Protein AF-A0A968H348-F1 (afdb_monomer_lite)

Sequence (120 aa):
MAESVKIDSGLNTEVDLPATIPEILPVAVQLNNLIDQAAEWFALDVANGDARPDTIATYISHLNHWLAWCRVNGVNPGSASTTHIKAFRQELVKSEAAHATISLKLTTVRRFYDGAVSRG

Structure (mmCIF, N/CA/C/O backbone):
data_AF-A0A968H348-F1
#
_entry.id   AF-A0A968H348-F1
#
loop_
_atom_site.group_PDB
_atom_site.id
_atom_site.type_symbol
_atom_site.label_atom_id
_atom_site.label_alt_id
_atom_site.label_comp_id
_atom_site.label_asym_id
_atom_site.label_entity_id
_atom_site.label_seq_id
_atom_site.pdbx_PDB_ins_code
_atom_site.Cartn_x
_atom_site.Cartn_y
_atom_site.Cartn_z
_atom_site.occupancy
_atom_site.B_iso_or_equiv
_atom_site.auth_seq_id
_atom_site.auth_comp_id
_atom_site.auth_asym_id
_atom_site.auth_atom_id
_atom_site.pdbx_PDB_model_num
ATOM 1 N N . MET A 1 1 ? 63.554 -15.518 64.849 1.00 35.75 1 MET A N 1
ATOM 2 C CA . MET A 1 1 ? 64.044 -16.379 63.751 1.00 35.75 1 MET A CA 1
ATOM 3 C C . MET A 1 1 ? 62.791 -16.907 63.067 1.00 35.75 1 MET A C 1
ATOM 5 O O . MET A 1 1 ? 61.961 -17.436 63.789 1.00 35.75 1 MET A O 1
ATOM 9 N N . ALA A 1 2 ? 62.430 -16.313 61.921 1.00 36.44 2 ALA A N 1
ATOM 10 C CA . ALA A 1 2 ? 62.441 -16.954 60.588 1.00 36.44 2 ALA A CA 1
ATOM 11 C C . ALA A 1 2 ? 61.464 -18.151 60.550 1.00 36.44 2 ALA A C 1
ATOM 13 O O . ALA A 1 2 ? 61.574 -19.038 61.379 1.00 36.44 2 ALA A O 1
ATOM 14 N N . GLU A 1 3 ? 60.447 -18.220 59.695 1.00 34.25 3 GLU A N 1
ATOM 15 C CA . GLU A 1 3 ? 60.495 -18.022 58.249 1.00 34.25 3 GLU A CA 1
ATOM 16 C C . GLU A 1 3 ? 59.069 -17.913 57.671 1.00 34.25 3 GLU A C 1
ATOM 18 O O . GLU A 1 3 ? 58.100 -18.389 58.261 1.00 34.25 3 GLU A O 1
ATOM 23 N N . SER A 1 4 ? 58.970 -17.244 56.526 1.00 39.34 4 SER A N 1
ATOM 24 C CA . SER A 1 4 ? 57.766 -16.971 55.7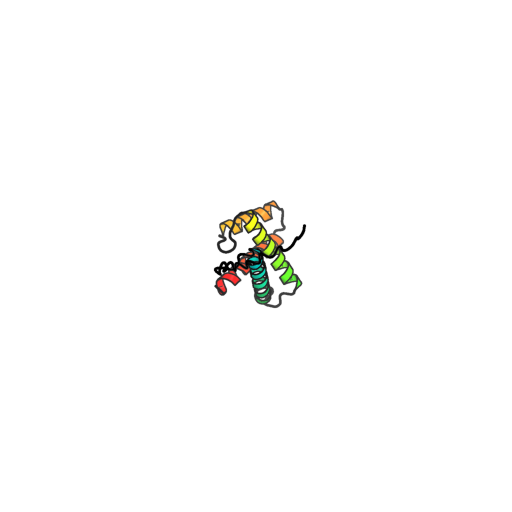36 1.00 39.34 4 SER A CA 1
ATOM 25 C C . SER A 1 4 ? 57.291 -18.179 54.903 1.00 39.34 4 SER A C 1
ATOM 27 O O . SER A 1 4 ? 57.996 -19.176 54.800 1.00 39.34 4 SER A O 1
ATOM 29 N N . VAL A 1 5 ? 56.197 -17.956 54.146 1.00 34.88 5 VAL A N 1
ATOM 30 C CA . VAL A 1 5 ? 55.758 -18.682 52.922 1.00 34.88 5 VAL A CA 1
ATOM 31 C C . VAL A 1 5 ? 54.827 -19.879 53.233 1.00 34.88 5 VAL A C 1
ATOM 33 O O . VAL A 1 5 ? 55.142 -20.699 54.077 1.00 34.88 5 VAL A O 1
ATOM 36 N N . LYS A 1 6 ? 53.627 -20.054 52.657 1.00 42.47 6 LYS A N 1
ATOM 37 C CA . LYS A 1 6 ? 53.170 -19.869 51.269 1.00 42.47 6 LYS A CA 1
ATOM 38 C C . LYS A 1 6 ? 51.636 -19.742 51.226 1.00 42.47 6 LYS A C 1
ATOM 40 O O . LYS A 1 6 ? 50.937 -20.473 51.918 1.00 42.47 6 LYS A O 1
ATOM 45 N N . ILE A 1 7 ? 51.142 -18.840 50.386 1.00 45.16 7 ILE A N 1
ATOM 46 C CA . ILE A 1 7 ? 49.758 -18.793 49.901 1.00 45.16 7 ILE A CA 1
ATOM 47 C C . ILE A 1 7 ? 49.633 -19.768 48.728 1.00 45.16 7 ILE A C 1
ATOM 49 O O . ILE A 1 7 ? 50.349 -19.604 47.750 1.00 45.16 7 ILE A O 1
ATOM 53 N N . ASP A 1 8 ? 48.748 -20.756 48.839 1.00 43.97 8 ASP A N 1
ATOM 54 C CA . ASP A 1 8 ? 48.225 -21.553 47.723 1.00 43.97 8 ASP A CA 1
ATOM 55 C C . ASP A 1 8 ? 46.922 -22.217 48.190 1.00 43.97 8 ASP A C 1
ATOM 57 O O . ASP A 1 8 ? 46.933 -23.253 48.849 1.00 43.97 8 ASP A O 1
ATOM 61 N N . SER A 1 9 ? 45.788 -21.602 47.855 1.00 42.69 9 SER A N 1
ATOM 62 C CA . SER A 1 9 ? 44.476 -22.245 47.956 1.00 42.69 9 SER A CA 1
ATOM 63 C C . SER A 1 9 ? 43.805 -22.159 46.597 1.00 42.69 9 SER A C 1
ATOM 65 O O . SER A 1 9 ? 42.988 -21.279 46.336 1.00 42.69 9 SER A O 1
ATOM 67 N N . GLY A 1 10 ? 44.187 -23.082 45.716 1.00 38.31 10 GLY A N 1
ATOM 68 C CA . GLY A 1 10 ? 43.335 -23.488 44.612 1.00 38.31 10 GLY A CA 1
ATOM 69 C C . GLY A 1 10 ? 42.185 -24.322 45.167 1.00 38.31 10 GLY A C 1
ATOM 70 O O . GLY A 1 10 ? 42.411 -25.386 45.739 1.00 38.31 10 GLY A O 1
ATOM 71 N N . LEU A 1 11 ? 40.955 -23.850 44.984 1.00 38.19 11 LEU A N 1
ATOM 72 C CA . LEU A 1 11 ? 39.785 -24.716 44.978 1.00 38.19 11 LEU A CA 1
ATOM 73 C C . LEU A 1 11 ? 38.951 -24.371 43.750 1.00 38.19 11 LEU A C 1
ATOM 75 O O . LEU A 1 11 ? 38.154 -23.434 43.731 1.00 38.19 11 LEU A O 1
ATOM 79 N N . ASN A 1 12 ? 39.209 -25.151 42.706 1.00 44.16 12 ASN A N 1
ATOM 80 C CA . ASN A 1 12 ? 38.380 -25.254 41.522 1.00 44.16 12 ASN A CA 1
ATOM 81 C C . ASN A 1 12 ? 36.997 -25.718 41.979 1.00 44.16 12 ASN A C 1
ATOM 83 O O . ASN A 1 12 ? 36.867 -26.811 42.526 1.00 44.16 12 ASN A O 1
ATOM 87 N N . THR A 1 13 ? 35.983 -24.884 41.780 1.00 42.44 13 THR A N 1
ATOM 88 C CA . THR A 1 13 ? 34.592 -25.317 41.906 1.00 42.44 13 THR A CA 1
ATOM 89 C C . THR A 1 13 ? 33.955 -25.117 40.544 1.00 42.44 13 THR A C 1
ATOM 91 O O . THR A 1 13 ? 33.640 -23.997 40.146 1.00 42.44 13 THR A O 1
ATOM 94 N N . GLU A 1 14 ? 33.867 -26.219 39.804 1.00 43.88 14 GLU A N 1
ATOM 95 C CA . GLU A 1 14 ? 32.995 -26.373 38.648 1.00 43.88 14 GLU A CA 1
ATOM 96 C C . GLU A 1 14 ? 31.570 -26.009 39.079 1.00 43.88 14 GLU A C 1
ATOM 98 O O . GLU A 1 14 ? 30.936 -26.734 39.844 1.00 43.88 14 GLU A O 1
ATOM 103 N N . VAL A 1 15 ? 31.072 -24.858 38.625 1.00 43.34 15 VAL A N 1
ATOM 104 C CA . VAL A 1 15 ? 29.633 -24.595 38.630 1.00 43.34 15 VAL A CA 1
ATOM 105 C C . VAL A 1 15 ? 29.101 -25.114 37.306 1.00 43.34 15 VAL A C 1
ATOM 107 O O . VAL A 1 15 ? 29.177 -24.459 36.267 1.00 43.34 15 VAL A O 1
ATOM 110 N N . ASP A 1 16 ? 28.631 -26.349 37.402 1.00 40.91 16 ASP A N 1
ATOM 111 C CA . ASP A 1 16 ? 27.740 -27.039 36.488 1.00 40.91 16 ASP A CA 1
ATOM 112 C C . ASP A 1 16 ? 26.626 -26.093 36.000 1.00 40.91 16 ASP A C 1
ATOM 114 O O . ASP A 1 16 ? 25.817 -25.578 36.776 1.00 40.91 16 ASP A O 1
ATOM 118 N N . LEU A 1 17 ? 26.640 -25.806 34.700 1.00 49.38 17 LEU A N 1
ATOM 119 C CA . LEU A 1 17 ? 25.588 -25.086 33.993 1.00 49.38 17 LEU A CA 1
ATOM 120 C C . LEU A 1 17 ? 24.443 -26.069 33.716 1.00 49.38 17 LEU A C 1
ATOM 122 O O . LEU A 1 17 ? 24.646 -26.984 32.915 1.00 49.38 17 LEU A O 1
ATOM 126 N N . PRO A 1 18 ? 23.211 -25.865 34.216 1.00 48.75 18 PRO A N 1
ATOM 127 C CA . PRO A 1 18 ? 22.076 -26.471 33.557 1.00 48.75 18 PRO A CA 1
ATOM 128 C C . PRO A 1 18 ? 21.773 -25.653 32.300 1.00 48.75 18 PRO A C 1
ATOM 130 O O . PRO A 1 18 ? 21.472 -24.458 32.333 1.00 48.75 18 PRO A O 1
ATOM 133 N N . ALA A 1 19 ? 21.905 -26.337 31.172 1.00 49.91 19 ALA A N 1
ATOM 134 C CA . ALA A 1 19 ? 21.559 -25.872 29.849 1.00 49.91 19 ALA A CA 1
ATOM 135 C C . ALA A 1 19 ? 20.114 -25.343 29.748 1.00 49.91 19 ALA A C 1
ATOM 137 O O . ALA A 1 19 ? 19.195 -25.830 30.408 1.00 49.91 19 ALA A O 1
ATOM 138 N N . THR A 1 20 ? 19.923 -24.507 28.723 1.00 50.94 20 THR A N 1
ATOM 139 C CA . THR A 1 20 ? 18.672 -24.262 27.976 1.00 50.94 20 THR A CA 1
ATOM 140 C C . THR A 1 20 ? 17.817 -23.061 28.400 1.00 50.94 20 THR A C 1
ATOM 142 O O . THR A 1 20 ? 16.792 -23.191 29.059 1.00 50.94 20 THR A O 1
ATOM 145 N N . ILE A 1 21 ? 18.148 -21.892 27.844 1.00 52.25 21 ILE A N 1
ATOM 146 C CA . ILE A 1 21 ? 17.140 -21.017 27.226 1.00 52.25 21 ILE A CA 1
ATOM 147 C C . ILE A 1 21 ? 17.673 -20.688 25.824 1.00 52.25 21 ILE A C 1
ATOM 149 O O . ILE A 1 21 ? 18.667 -19.964 25.730 1.00 52.25 21 ILE A O 1
ATOM 153 N N . PRO A 1 22 ? 17.093 -21.210 24.727 1.00 48.69 22 PRO A N 1
ATOM 154 C CA . PRO A 1 22 ? 17.433 -20.735 23.403 1.00 48.69 22 PRO A CA 1
ATOM 155 C C . PRO A 1 22 ? 16.715 -19.400 23.186 1.00 48.69 22 PRO A C 1
ATOM 157 O O . PRO A 1 22 ? 15.491 -19.319 23.228 1.00 48.69 22 PRO A O 1
ATOM 160 N N . GLU A 1 23 ? 17.526 -18.369 22.977 1.00 55.03 23 GLU A N 1
ATOM 161 C CA . GLU A 1 23 ? 17.361 -17.417 21.879 1.00 55.03 23 GLU A CA 1
ATOM 162 C C . GLU A 1 23 ? 16.040 -16.635 21.813 1.00 55.03 23 GLU A C 1
ATOM 164 O O . GLU A 1 23 ? 15.049 -17.047 21.216 1.00 55.03 23 GLU A O 1
ATOM 169 N N . ILE A 1 24 ? 16.075 -15.400 22.319 1.00 59.56 24 ILE A N 1
ATOM 170 C CA . ILE A 1 24 ? 15.168 -14.357 21.838 1.00 59.56 24 ILE A CA 1
ATOM 171 C C . ILE A 1 24 ? 16.010 -13.170 21.371 1.00 59.56 24 ILE A C 1
ATOM 173 O O . ILE A 1 24 ? 16.287 -12.244 22.129 1.00 59.56 24 ILE A O 1
ATOM 177 N N . LEU A 1 25 ? 16.420 -13.196 20.103 1.00 49.38 25 LEU A N 1
ATOM 178 C CA . LEU A 1 25 ? 16.901 -12.027 19.364 1.00 49.38 25 LEU A CA 1
ATOM 179 C C . LEU A 1 25 ? 16.419 -12.118 17.907 1.00 49.38 25 LEU A C 1
ATOM 181 O O . LEU A 1 25 ? 16.526 -13.175 17.300 1.00 49.38 25 LEU A O 1
ATOM 185 N N . PRO A 1 26 ? 16.024 -11.006 17.268 1.00 50.84 26 PRO A N 1
ATOM 186 C CA . PRO A 1 26 ? 15.052 -10.006 17.695 1.00 50.84 26 PRO A CA 1
ATOM 187 C C . PRO A 1 26 ? 13.919 -9.905 16.644 1.00 50.84 26 PRO A C 1
ATOM 189 O O . PRO A 1 26 ? 14.036 -10.385 15.520 1.00 50.84 26 PRO A O 1
ATOM 192 N N . VAL A 1 27 ? 12.831 -9.195 16.954 1.00 52.53 27 VAL A N 1
ATOM 193 C CA . VAL A 1 27 ? 11.719 -8.861 16.025 1.00 52.53 27 VAL A CA 1
ATOM 194 C C . VAL A 1 27 ? 12.158 -8.408 14.609 1.00 52.53 27 VAL A C 1
ATOM 196 O O . VAL A 1 27 ? 11.397 -8.545 13.655 1.00 52.53 27 VAL A O 1
ATOM 199 N N . ALA A 1 28 ? 13.392 -7.920 14.437 1.00 50.22 28 ALA A N 1
ATOM 200 C CA . ALA A 1 28 ? 13.971 -7.531 13.149 1.00 50.22 28 ALA A CA 1
ATOM 201 C C . ALA A 1 28 ? 14.089 -8.676 12.116 1.00 50.22 28 ALA A C 1
ATOM 203 O O . ALA A 1 28 ? 13.963 -8.415 10.922 1.00 50.22 28 ALA A O 1
ATOM 204 N N . VAL A 1 29 ? 14.273 -9.933 12.545 1.00 43.84 29 VAL A N 1
ATOM 205 C CA . VAL A 1 29 ? 14.395 -11.091 11.629 1.00 43.84 29 VAL A CA 1
ATOM 206 C C . VAL A 1 29 ? 13.050 -11.449 10.970 1.00 43.84 29 VAL A C 1
ATOM 208 O O . VAL A 1 29 ? 13.022 -12.031 9.891 1.00 43.84 29 VAL A O 1
ATOM 211 N N . GLN A 1 30 ? 11.922 -11.030 11.554 1.00 58.16 30 GLN A N 1
ATOM 212 C CA . GLN A 1 30 ? 10.580 -11.314 11.026 1.00 58.16 30 GLN A CA 1
ATOM 213 C C . GLN A 1 30 ? 10.174 -10.364 9.884 1.00 58.16 30 GLN A C 1
ATOM 215 O O . GLN A 1 30 ? 9.515 -10.7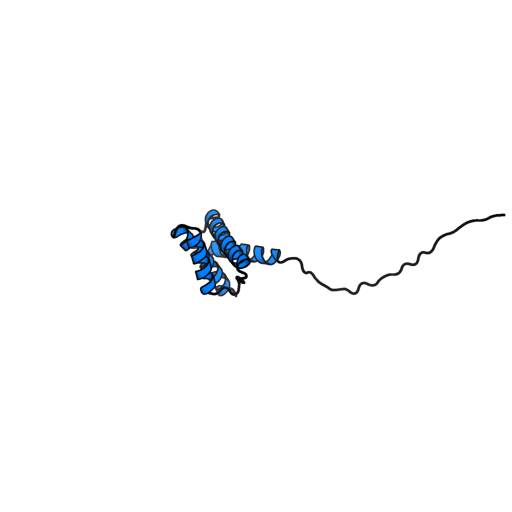82 8.935 1.00 58.16 30 GLN A O 1
ATOM 220 N N . LEU A 1 31 ? 10.573 -9.086 9.948 1.00 59.84 31 LEU A N 1
ATOM 221 C CA . LEU A 1 31 ? 10.167 -8.076 8.962 1.00 59.84 31 LEU A CA 1
ATOM 222 C C . LEU A 1 31 ? 10.942 -8.196 7.647 1.00 59.84 31 LEU A C 1
ATOM 224 O O . LEU A 1 31 ? 10.340 -8.107 6.581 1.00 59.84 31 LEU A O 1
ATOM 228 N N . ASN A 1 32 ? 12.257 -8.422 7.725 1.00 62.00 32 ASN A N 1
ATOM 229 C CA . ASN A 1 32 ? 13.098 -8.571 6.535 1.00 62.00 32 ASN A CA 1
ATOM 230 C C . ASN A 1 32 ? 12.638 -9.773 5.700 1.00 62.00 32 ASN A C 1
ATOM 232 O O . ASN A 1 32 ? 12.426 -9.640 4.502 1.00 62.00 32 ASN A O 1
ATOM 236 N N . ASN A 1 33 ? 12.318 -10.890 6.361 1.00 76.50 33 ASN A N 1
ATOM 237 C CA . ASN A 1 33 ? 11.787 -12.083 5.706 1.00 76.50 33 ASN A CA 1
ATOM 238 C C . ASN A 1 33 ? 10.456 -11.812 4.968 1.00 76.50 33 ASN A C 1
ATOM 240 O O . ASN A 1 33 ? 10.239 -12.286 3.858 1.00 76.50 33 ASN A O 1
ATOM 244 N N . LEU A 1 34 ? 9.572 -10.995 5.547 1.00 75.56 34 LEU A N 1
ATOM 245 C CA . LEU A 1 34 ? 8.286 -10.645 4.936 1.00 75.56 34 LEU A CA 1
ATOM 246 C C . LEU A 1 34 ? 8.439 -9.726 3.712 1.00 75.56 34 LEU A C 1
ATOM 248 O O . LEU A 1 34 ? 7.683 -9.847 2.749 1.00 75.56 34 LEU A O 1
ATOM 252 N N . ILE A 1 35 ? 9.412 -8.814 3.746 1.00 84.06 35 ILE A N 1
ATOM 253 C CA . ILE A 1 35 ? 9.741 -7.936 2.619 1.00 84.06 35 ILE A CA 1
ATOM 254 C C . ILE A 1 35 ? 10.390 -8.724 1.481 1.00 84.06 35 ILE A C 1
ATOM 256 O O . ILE A 1 35 ? 9.996 -8.533 0.332 1.00 84.06 35 ILE A O 1
ATOM 260 N N . ASP A 1 36 ? 11.323 -9.621 1.791 1.00 83.81 36 ASP A N 1
ATOM 261 C CA . ASP A 1 36 ? 12.005 -10.449 0.794 1.00 83.81 36 ASP A CA 1
ATOM 262 C C . ASP A 1 36 ? 11.011 -11.387 0.092 1.00 83.81 36 ASP A C 1
ATOM 264 O O . ASP A 1 36 ? 10.936 -11.405 -1.138 1.00 83.81 36 ASP A O 1
ATOM 268 N N . GLN A 1 37 ? 10.140 -12.057 0.857 1.00 83.31 37 GLN A N 1
ATOM 269 C CA . GLN A 1 37 ? 9.041 -12.857 0.303 1.00 83.31 37 GLN A CA 1
ATOM 270 C C . GLN A 1 37 ? 8.111 -12.014 -0.581 1.00 83.31 37 GLN A C 1
ATOM 272 O O . GLN A 1 37 ? 7.759 -12.417 -1.689 1.00 83.31 37 GLN A O 1
ATOM 277 N N . ALA A 1 38 ? 7.735 -10.813 -0.133 1.00 84.31 38 ALA A N 1
ATOM 278 C CA . ALA A 1 38 ? 6.898 -9.927 -0.933 1.00 84.31 38 ALA A CA 1
ATOM 279 C C . ALA A 1 38 ? 7.591 -9.460 -2.223 1.00 84.31 38 ALA A C 1
ATOM 281 O O . ALA A 1 38 ? 6.919 -9.299 -3.241 1.00 84.31 38 ALA A O 1
ATOM 282 N N . ALA A 1 39 ? 8.912 -9.255 -2.211 1.00 86.19 39 ALA A N 1
ATOM 283 C CA . ALA A 1 39 ? 9.680 -8.865 -3.391 1.00 86.19 39 ALA A CA 1
ATOM 284 C C . ALA A 1 39 ? 9.652 -9.954 -4.467 1.00 86.19 39 ALA A C 1
ATOM 286 O O . ALA A 1 39 ? 9.399 -9.648 -5.634 1.00 86.19 39 ALA A O 1
ATOM 287 N N . GLU A 1 40 ? 9.838 -11.214 -4.071 1.00 83.62 40 GLU A N 1
ATOM 288 C CA . GLU A 1 40 ? 9.710 -12.363 -4.971 1.00 83.62 40 GLU A CA 1
ATOM 289 C C . GLU A 1 40 ? 8.307 -12.438 -5.583 1.00 83.62 40 GLU A C 1
ATOM 291 O O . GLU A 1 40 ? 8.153 -12.653 -6.785 1.00 83.62 40 GLU A O 1
ATOM 296 N N . TRP A 1 41 ? 7.264 -12.187 -4.789 1.00 82.00 41 TRP A N 1
ATOM 297 C CA . TRP A 1 41 ? 5.886 -12.205 -5.285 1.00 82.00 41 TRP A CA 1
ATOM 298 C C . TRP A 1 41 ? 5.608 -11.060 -6.240 1.00 82.00 41 TRP A C 1
ATOM 300 O O . TRP A 1 41 ? 5.008 -11.263 -7.289 1.00 82.00 41 TRP A O 1
ATOM 310 N N . PHE A 1 42 ? 6.068 -9.852 -5.918 1.00 85.50 42 PHE A N 1
ATOM 311 C CA . PHE A 1 42 ? 5.914 -8.727 -6.826 1.00 85.50 42 PHE A CA 1
ATOM 312 C C . PHE A 1 42 ? 6.645 -8.966 -8.146 1.00 85.50 42 PHE A C 1
ATOM 314 O O . PHE A 1 42 ? 6.117 -8.576 -9.182 1.00 85.50 42 PHE A O 1
ATOM 321 N N . ALA A 1 43 ? 7.790 -9.652 -8.143 1.00 83.62 43 ALA A N 1
ATOM 322 C CA . ALA A 1 43 ? 8.477 -10.020 -9.378 1.00 83.62 43 ALA A CA 1
ATOM 323 C C . ALA A 1 43 ? 7.606 -10.891 -10.307 1.00 83.62 43 ALA A C 1
ATOM 325 O O . ALA A 1 43 ? 7.652 -10.720 -11.523 1.00 83.62 43 ALA A O 1
ATOM 326 N N . LEU A 1 44 ? 6.788 -11.784 -9.738 1.00 80.00 44 LEU A N 1
ATOM 327 C CA . LEU A 1 44 ? 5.945 -12.728 -10.480 1.00 80.00 44 LEU A CA 1
ATOM 328 C C . LEU A 1 44 ? 4.548 -12.173 -10.810 1.00 80.00 44 LEU A C 1
ATOM 330 O O . LEU A 1 44 ? 4.028 -12.399 -11.900 1.00 80.00 44 LEU A O 1
ATOM 334 N N . ASP A 1 45 ? 3.942 -11.436 -9.879 1.00 75.06 45 ASP A N 1
ATOM 335 C CA . ASP A 1 45 ? 2.520 -11.066 -9.913 1.00 75.06 45 ASP A CA 1
ATOM 336 C C . ASP A 1 45 ? 2.271 -9.620 -10.392 1.00 75.06 45 ASP A C 1
ATOM 338 O O . ASP A 1 45 ? 1.126 -9.217 -10.639 1.00 75.06 45 ASP A O 1
ATOM 342 N N . VAL A 1 46 ? 3.324 -8.805 -10.523 1.00 76.81 46 VAL A N 1
ATOM 343 C CA . VAL A 1 46 ? 3.251 -7.423 -11.030 1.00 76.81 46 VAL A CA 1
ATOM 344 C C . VAL A 1 46 ? 3.763 -7.367 -12.467 1.00 76.81 46 VAL A C 1
ATOM 346 O O . VAL A 1 46 ? 4.595 -8.166 -12.882 1.00 76.81 46 VAL A O 1
ATOM 349 N N . ALA A 1 47 ? 3.242 -6.417 -13.252 1.00 71.50 47 ALA A N 1
ATOM 350 C CA . ALA A 1 47 ? 3.660 -6.178 -14.638 1.00 71.50 47 ALA A CA 1
ATOM 351 C C . ALA A 1 47 ? 3.615 -7.440 -15.528 1.00 71.50 47 ALA A C 1
ATOM 353 O O . ALA A 1 47 ? 4.450 -7.611 -16.410 1.00 71.50 47 ALA A O 1
ATOM 354 N N . ASN A 1 48 ? 2.633 -8.322 -15.297 1.00 71.00 48 ASN A N 1
ATOM 355 C CA . ASN A 1 48 ? 2.486 -9.612 -15.985 1.00 71.00 48 ASN A CA 1
ATOM 356 C C . ASN A 1 48 ? 3.730 -10.523 -15.883 1.00 71.00 48 ASN A C 1
ATOM 358 O O . ASN A 1 48 ? 4.006 -11.278 -16.812 1.00 71.00 48 ASN A O 1
ATOM 362 N N . GLY A 1 49 ? 4.480 -10.444 -14.778 1.00 75.12 49 GLY A N 1
ATOM 363 C CA . GLY A 1 49 ? 5.665 -11.272 -14.530 1.00 75.12 49 GLY A CA 1
ATOM 364 C C . GLY A 1 49 ? 6.975 -10.728 -15.109 1.00 75.12 49 GLY A C 1
ATOM 365 O O . GLY A 1 49 ? 7.982 -11.427 -15.063 1.00 75.12 49 GLY A O 1
ATOM 366 N N . ASP A 1 50 ? 6.989 -9.498 -15.640 1.00 79.38 50 ASP A N 1
ATOM 367 C CA . ASP A 1 50 ? 8.209 -8.787 -16.076 1.00 79.38 50 ASP A CA 1
ATOM 368 C C . ASP A 1 50 ? 8.411 -7.495 -15.267 1.00 79.38 50 ASP A C 1
ATOM 370 O O . ASP A 1 50 ? 8.685 -6.414 -15.799 1.00 79.38 50 ASP A O 1
ATOM 374 N N . ALA A 1 51 ? 8.212 -7.572 -13.948 1.00 83.94 51 ALA A N 1
ATOM 375 C CA . ALA A 1 51 ? 8.464 -6.430 -13.084 1.00 83.94 51 ALA A CA 1
ATOM 376 C C . ALA A 1 51 ? 9.964 -6.103 -13.080 1.00 83.94 51 ALA A C 1
ATOM 378 O O . ALA A 1 51 ? 10.804 -6.872 -12.610 1.00 83.94 51 ALA A O 1
ATOM 379 N N . ARG A 1 52 ? 10.303 -4.922 -13.598 1.00 88.19 52 ARG A N 1
ATOM 380 C CA . ARG A 1 52 ? 11.673 -4.409 -13.590 1.00 88.19 52 ARG A CA 1
ATOM 381 C C . ARG A 1 52 ? 12.124 -4.103 -12.150 1.00 88.19 52 ARG A C 1
ATOM 383 O O . ARG A 1 52 ? 11.281 -3.854 -11.284 1.00 88.19 52 ARG A O 1
ATOM 390 N N . PRO A 1 53 ? 13.440 -4.085 -11.864 1.00 86.44 53 PRO A N 1
ATOM 391 C CA . PRO A 1 53 ? 13.942 -3.859 -10.505 1.00 86.44 53 PRO A CA 1
ATOM 392 C C . PRO A 1 53 ? 13.447 -2.556 -9.854 1.00 86.44 53 PRO A C 1
ATOM 394 O O . PRO A 1 53 ? 13.173 -2.524 -8.657 1.00 86.44 53 PRO A O 1
ATOM 397 N N . ASP A 1 54 ? 13.275 -1.493 -10.640 1.00 87.56 54 ASP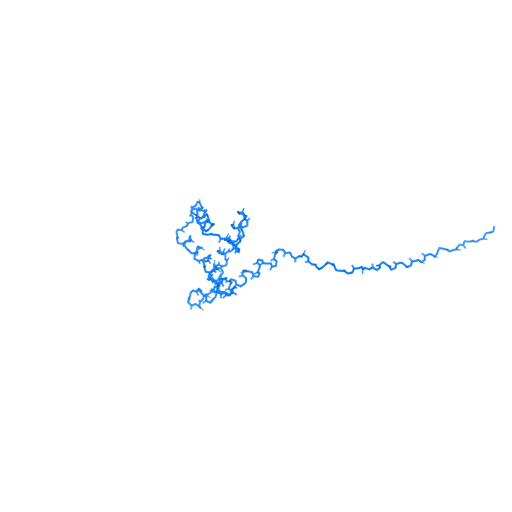 A N 1
ATOM 398 C CA . ASP A 1 54 ? 12.709 -0.208 -10.209 1.00 87.56 54 ASP A CA 1
ATOM 399 C C . ASP A 1 54 ? 11.220 -0.304 -9.829 1.00 87.56 54 ASP A C 1
ATOM 401 O O . ASP A 1 54 ? 10.765 0.308 -8.855 1.00 87.56 54 ASP A O 1
ATOM 405 N N . THR A 1 55 ? 10.467 -1.130 -10.552 1.00 88.94 55 THR A N 1
ATOM 406 C CA . THR A 1 55 ? 9.074 -1.462 -10.261 1.00 88.94 55 THR A CA 1
ATOM 407 C C . THR A 1 55 ? 8.991 -2.220 -8.941 1.00 88.94 55 THR A C 1
ATOM 409 O O . THR A 1 55 ? 8.225 -1.826 -8.063 1.00 88.94 55 THR A O 1
ATOM 412 N N . ILE A 1 56 ? 9.831 -3.241 -8.745 1.00 89.94 56 ILE A N 1
ATOM 413 C CA . ILE A 1 56 ? 9.890 -3.998 -7.486 1.00 89.94 56 ILE A CA 1
ATOM 414 C C . ILE A 1 56 ? 10.254 -3.064 -6.326 1.00 89.94 56 ILE A C 1
ATOM 416 O O . ILE A 1 56 ? 9.542 -3.024 -5.325 1.00 89.94 56 ILE A O 1
ATOM 420 N N . ALA A 1 57 ? 11.290 -2.233 -6.477 1.00 91.50 57 ALA A N 1
ATOM 421 C CA . ALA A 1 57 ? 11.706 -1.279 -5.449 1.00 91.50 57 ALA A CA 1
ATOM 422 C C . ALA A 1 57 ? 10.585 -0.295 -5.067 1.00 91.50 57 ALA A C 1
ATOM 424 O O . ALA A 1 57 ? 10.383 0.005 -3.887 1.00 91.50 57 ALA A O 1
ATOM 425 N N . THR A 1 58 ? 9.804 0.163 -6.050 1.00 91.56 58 THR A N 1
ATOM 426 C CA . THR A 1 58 ? 8.641 1.031 -5.817 1.00 91.56 58 THR A CA 1
ATOM 427 C C . THR A 1 58 ? 7.568 0.316 -4.994 1.00 91.56 58 THR A C 1
ATOM 429 O O . THR A 1 58 ? 7.056 0.875 -4.020 1.00 91.56 58 THR A O 1
ATOM 432 N N . TYR A 1 59 ? 7.247 -0.935 -5.331 1.00 91.56 59 TYR A N 1
ATOM 433 C CA . TYR A 1 59 ? 6.275 -1.733 -4.582 1.00 91.56 59 TYR A CA 1
ATOM 434 C C . TYR A 1 59 ? 6.765 -2.035 -3.162 1.00 91.56 59 TYR A C 1
ATOM 436 O O . TYR A 1 59 ? 5.997 -1.907 -2.212 1.00 91.56 59 TYR A O 1
ATOM 444 N N . ILE A 1 60 ? 8.049 -2.335 -2.982 1.00 92.69 60 ILE A N 1
ATOM 445 C CA . ILE A 1 60 ? 8.640 -2.559 -1.658 1.00 92.69 60 ILE A CA 1
ATOM 446 C C . ILE A 1 60 ? 8.600 -1.290 -0.807 1.00 92.69 60 ILE A C 1
ATOM 448 O O . ILE A 1 60 ? 8.203 -1.339 0.355 1.00 92.69 60 ILE A O 1
ATOM 452 N N . SER A 1 61 ? 8.913 -0.127 -1.379 1.00 95.12 61 SER A N 1
ATOM 453 C CA . SER A 1 61 ? 8.755 1.164 -0.696 1.00 95.12 61 SER A CA 1
ATOM 454 C C . SER A 1 61 ? 7.304 1.405 -0.251 1.00 95.12 61 SER A C 1
ATOM 456 O O . SER A 1 61 ? 7.034 1.845 0.869 1.00 95.12 61 SER A O 1
ATOM 458 N N . HIS A 1 62 ? 6.336 1.054 -1.098 1.00 95.44 62 HIS A N 1
ATOM 459 C CA . HIS A 1 62 ? 4.916 1.167 -0.773 1.00 95.44 62 HIS A CA 1
ATOM 460 C C . HIS A 1 62 ? 4.472 0.198 0.324 1.00 95.44 62 HIS A C 1
ATOM 462 O O . HIS A 1 62 ? 3.728 0.606 1.219 1.00 95.44 62 HIS A O 1
ATOM 468 N N . LEU A 1 63 ? 4.951 -1.045 0.288 1.00 95.12 63 LEU A N 1
ATOM 469 C CA . LEU A 1 63 ? 4.687 -2.036 1.324 1.00 95.12 63 LEU A CA 1
ATOM 470 C C . LEU A 1 63 ? 5.300 -1.613 2.665 1.00 95.12 63 LEU A C 1
ATOM 472 O O . LEU A 1 63 ? 4.624 -1.669 3.688 1.00 95.12 63 LEU A O 1
ATOM 476 N N . ASN A 1 64 ? 6.529 -1.094 2.661 1.00 95.44 64 ASN A N 1
ATOM 477 C CA . ASN A 1 64 ? 7.172 -0.555 3.858 1.00 95.44 64 ASN A CA 1
ATOM 478 C C . ASN A 1 64 ? 6.358 0.575 4.494 1.00 95.44 64 ASN A C 1
ATOM 480 O O . ASN A 1 64 ? 6.213 0.610 5.714 1.00 95.44 64 ASN A O 1
ATOM 484 N N . HIS A 1 65 ? 5.769 1.465 3.689 1.00 97.25 65 HIS A N 1
ATOM 485 C CA . HIS A 1 65 ? 4.879 2.502 4.213 1.00 97.25 65 HIS A CA 1
ATOM 486 C C . HIS A 1 65 ? 3.648 1.885 4.901 1.00 97.25 65 HIS A C 1
ATOM 488 O O . HIS A 1 65 ? 3.319 2.265 6.022 1.00 97.25 65 HIS A O 1
ATOM 494 N N . TRP A 1 66 ? 3.005 0.887 4.293 1.00 97.38 66 TRP A N 1
ATOM 495 C CA . TRP A 1 66 ? 1.890 0.177 4.932 1.00 97.38 66 TRP A CA 1
ATOM 496 C C . TRP A 1 66 ? 2.290 -0.500 6.254 1.00 97.38 66 TRP A C 1
ATOM 498 O O . TRP A 1 66 ? 1.571 -0.392 7.247 1.00 97.38 66 TRP A O 1
ATOM 508 N N . LEU A 1 67 ? 3.446 -1.161 6.305 1.00 95.44 67 LEU A N 1
ATOM 509 C CA . LEU A 1 67 ? 3.924 -1.840 7.514 1.00 95.44 67 LEU A CA 1
ATOM 510 C C . LEU A 1 67 ? 4.313 -0.846 8.616 1.00 95.44 67 LEU A C 1
ATOM 512 O O . LEU A 1 67 ? 4.020 -1.075 9.791 1.00 95.44 67 LEU A O 1
ATOM 516 N N . ALA A 1 68 ? 4.904 0.292 8.245 1.00 96.38 68 ALA A N 1
ATOM 517 C CA . ALA A 1 68 ? 5.160 1.393 9.167 1.00 96.38 68 ALA A CA 1
ATOM 518 C C . ALA A 1 68 ? 3.849 1.969 9.721 1.00 96.38 68 ALA A C 1
ATOM 520 O O . ALA A 1 68 ? 3.729 2.164 10.931 1.00 96.38 68 ALA A O 1
ATOM 521 N N . TRP A 1 69 ? 2.847 2.162 8.861 1.00 98.06 69 TRP A N 1
ATOM 522 C CA . TRP A 1 69 ? 1.515 2.596 9.270 1.00 98.06 69 TRP A CA 1
ATOM 523 C C . TRP A 1 69 ? 0.882 1.619 10.263 1.00 98.06 69 TRP A C 1
ATOM 525 O O . TRP A 1 69 ? 0.391 2.034 11.314 1.00 98.06 69 TRP A O 1
ATOM 535 N N . CYS A 1 70 ? 0.958 0.315 9.978 1.00 96.94 70 CYS A N 1
ATOM 536 C CA . CYS A 1 70 ? 0.475 -0.730 10.876 1.00 96.94 70 CYS A CA 1
ATOM 537 C C . CYS A 1 70 ? 1.145 -0.641 12.250 1.00 96.94 70 CYS A C 1
ATOM 539 O O . CYS A 1 70 ? 0.461 -0.629 13.271 1.00 96.94 70 CYS A O 1
ATOM 541 N N . ARG A 1 71 ? 2.476 -0.497 12.278 1.00 96.06 71 ARG A N 1
ATOM 54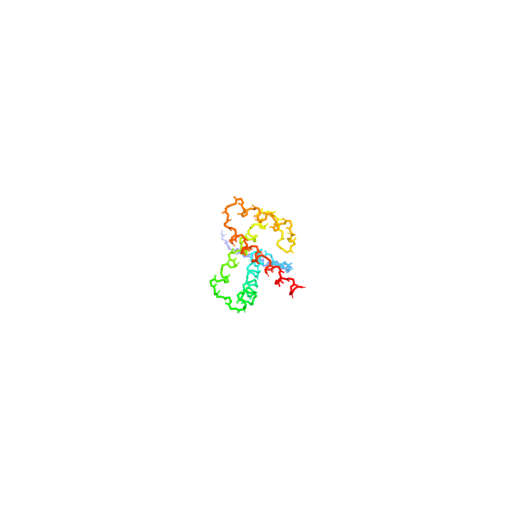2 C CA . ARG A 1 71 ? 3.250 -0.355 13.516 1.00 96.06 71 ARG A CA 1
ATOM 543 C C . ARG A 1 71 ? 2.822 0.865 14.332 1.00 96.06 71 ARG A C 1
ATOM 545 O O . ARG A 1 71 ? 2.627 0.736 15.536 1.00 96.06 71 ARG A O 1
ATOM 552 N N . VAL A 1 72 ? 2.679 2.028 13.697 1.00 97.50 72 VAL A N 1
ATOM 553 C CA . VAL A 1 72 ? 2.278 3.277 14.372 1.00 97.50 72 VAL A CA 1
ATOM 554 C C . VAL A 1 72 ? 0.862 3.177 14.943 1.00 97.50 72 VAL A C 1
ATOM 556 O O . VAL A 1 72 ? 0.603 3.692 16.026 1.00 97.50 72 VAL A O 1
ATOM 559 N N . ASN A 1 73 ? -0.039 2.474 14.254 1.00 97.06 73 ASN A N 1
ATOM 560 C CA . ASN A 1 73 ? -1.446 2.352 14.638 1.00 97.06 73 ASN A CA 1
ATOM 561 C C . ASN A 1 73 ? -1.757 1.091 15.469 1.00 97.06 73 ASN A C 1
ATOM 563 O O . ASN A 1 73 ? -2.925 0.803 15.723 1.00 97.06 73 ASN A O 1
ATOM 567 N N . GLY A 1 74 ? -0.742 0.321 15.882 1.00 95.69 74 GLY A N 1
ATOM 568 C CA . GLY A 1 74 ? -0.928 -0.907 16.667 1.00 95.69 74 GLY A CA 1
ATOM 569 C C . GLY A 1 74 ? -1.679 -2.020 15.924 1.00 95.69 74 GLY A C 1
ATOM 570 O O . GLY A 1 74 ? -2.286 -2.886 16.551 1.00 95.69 74 GLY A O 1
ATOM 571 N N . VAL A 1 75 ? -1.662 -2.001 14.591 1.00 96.06 75 VAL A N 1
ATOM 572 C CA . VAL A 1 75 ? -2.304 -3.008 13.743 1.00 96.06 75 VAL A CA 1
ATOM 573 C C . VAL A 1 75 ? -1.310 -4.130 13.467 1.00 96.06 75 VAL A C 1
ATOM 575 O O . VAL A 1 75 ? -0.216 -3.890 12.962 1.00 96.06 75 VAL A O 1
ATOM 578 N N . ASN A 1 76 ? -1.698 -5.375 13.747 1.00 91.88 76 ASN A N 1
ATOM 579 C CA . ASN A 1 76 ? -0.945 -6.530 13.266 1.00 91.88 76 ASN A CA 1
ATOM 580 C C . ASN A 1 76 ? -1.198 -6.695 11.752 1.00 91.88 76 ASN A C 1
ATOM 582 O O . ASN A 1 76 ? -2.347 -6.921 11.358 1.00 91.88 76 ASN A O 1
ATOM 586 N N . PRO A 1 77 ? -0.166 -6.610 10.891 1.00 91.25 77 PRO A N 1
ATOM 587 C CA . PRO A 1 77 ? -0.345 -6.744 9.449 1.00 91.25 77 PRO A CA 1
ATOM 588 C C . PRO A 1 77 ? -0.885 -8.121 9.041 1.00 91.25 77 PRO A C 1
ATOM 590 O O . PRO A 1 77 ? -1.586 -8.194 8.040 1.00 91.25 77 PRO A O 1
ATOM 593 N N . GLY A 1 78 ? -0.647 -9.187 9.813 1.00 90.19 78 GLY A N 1
ATOM 594 C CA . GLY A 1 78 ? -1.184 -10.527 9.541 1.00 90.19 78 GLY A CA 1
ATOM 595 C C . GLY A 1 78 ? -2.683 -10.688 9.824 1.00 90.19 78 GLY A C 1
ATOM 596 O O . GLY A 1 78 ? -3.287 -11.657 9.380 1.00 90.19 78 GLY A O 1
ATOM 597 N N . SER A 1 79 ? -3.304 -9.742 10.536 1.00 89.25 79 SER A N 1
ATOM 598 C CA . SER A 1 79 ? -4.740 -9.755 10.858 1.00 89.25 79 SER A CA 1
ATOM 599 C C . SER A 1 79 ? -5.439 -8.440 10.500 1.00 89.25 79 SER A C 1
ATOM 601 O O . SER A 1 79 ? -6.475 -8.083 11.070 1.00 89.25 79 SER 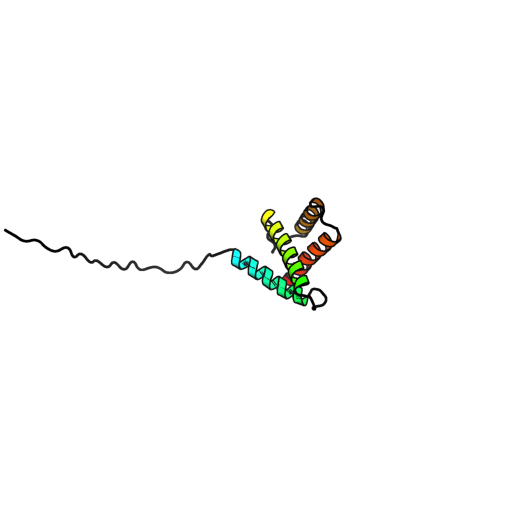A O 1
ATOM 603 N N . ALA A 1 80 ? -4.878 -7.686 9.550 1.00 93.88 80 ALA A N 1
ATOM 604 C CA . ALA A 1 80 ? -5.457 -6.419 9.142 1.00 93.88 80 ALA A CA 1
ATOM 605 C C . ALA A 1 80 ? -6.829 -6.617 8.474 1.00 93.88 80 ALA A C 1
ATOM 607 O O . ALA A 1 80 ? -7.007 -7.454 7.593 1.00 93.88 80 ALA A O 1
ATOM 608 N N . SER A 1 81 ? -7.807 -5.805 8.876 1.00 94.75 81 SER A N 1
ATOM 609 C CA . SER A 1 81 ? -9.159 -5.834 8.325 1.00 94.75 81 SER A CA 1
ATOM 610 C C . SER A 1 81 ? -9.346 -4.783 7.229 1.00 94.75 81 SER A C 1
ATOM 612 O O . SER A 1 81 ? -8.567 -3.836 7.090 1.00 94.75 81 SER A O 1
ATOM 614 N N . THR A 1 82 ? -10.458 -4.876 6.499 1.00 94.81 82 THR A N 1
ATOM 615 C CA . THR A 1 82 ? -10.868 -3.847 5.528 1.00 94.81 82 THR A CA 1
ATOM 616 C C . THR A 1 82 ? -11.024 -2.459 6.161 1.00 94.81 82 THR A C 1
ATOM 618 O O . THR A 1 82 ? -10.803 -1.452 5.486 1.00 94.81 82 THR A O 1
ATOM 621 N N . THR A 1 83 ? -11.348 -2.376 7.456 1.00 97.44 83 THR A N 1
ATOM 622 C CA . THR A 1 83 ? -11.393 -1.113 8.206 1.00 97.44 83 THR A CA 1
ATOM 623 C C . THR A 1 83 ? -10.010 -0.472 8.308 1.00 97.44 83 THR A C 1
ATOM 625 O O . THR A 1 83 ? -9.889 0.731 8.086 1.00 97.44 83 THR A O 1
ATOM 628 N N . HIS A 1 84 ? -8.956 -1.256 8.551 1.00 98.06 84 HIS A N 1
ATOM 629 C CA . HIS A 1 84 ? -7.582 -0.742 8.598 1.00 98.06 84 HIS A CA 1
ATOM 630 C C . HIS A 1 84 ? -7.127 -0.223 7.229 1.00 98.06 84 HIS A C 1
ATOM 632 O O . HIS A 1 84 ? -6.551 0.857 7.140 1.00 98.06 84 HIS A O 1
ATOM 638 N N . ILE A 1 85 ? -7.484 -0.916 6.142 1.00 97.69 85 ILE A N 1
ATOM 639 C CA . ILE A 1 85 ? -7.197 -0.455 4.772 1.00 97.69 85 ILE A CA 1
ATOM 640 C C . ILE A 1 85 ? -7.888 0.885 4.475 1.00 97.69 85 ILE A C 1
ATOM 642 O O . ILE A 1 85 ? -7.296 1.781 3.872 1.00 97.69 85 ILE A O 1
ATOM 646 N N . LYS A 1 86 ? -9.140 1.057 4.922 1.00 98.00 86 LYS A N 1
ATOM 647 C CA . LYS A 1 86 ? -9.860 2.334 4.797 1.00 98.00 86 LYS A CA 1
ATOM 648 C C . LYS A 1 86 ? -9.199 3.439 5.621 1.00 98.00 86 LYS A C 1
ATOM 650 O O . LYS A 1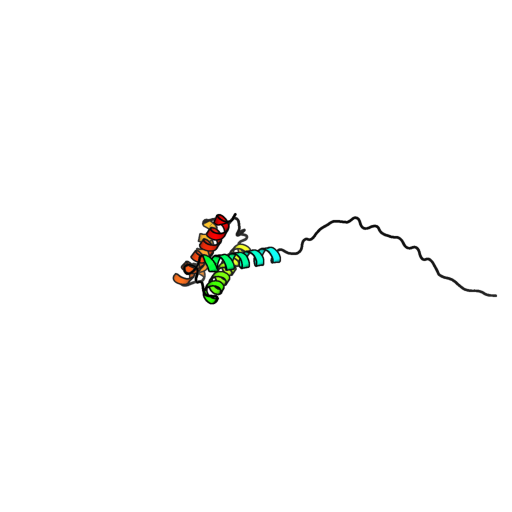 86 ? -9.094 4.557 5.124 1.00 98.00 86 LYS A O 1
ATOM 655 N N . ALA A 1 87 ? -8.742 3.140 6.836 1.00 98.50 87 ALA A N 1
ATOM 656 C CA . ALA A 1 87 ? -8.043 4.100 7.688 1.00 98.50 87 ALA A CA 1
ATOM 657 C C . ALA A 1 87 ? -6.714 4.555 7.063 1.00 98.50 87 ALA A C 1
ATOM 659 O O . ALA A 1 87 ? -6.470 5.754 6.963 1.00 98.50 87 ALA A O 1
ATOM 660 N N . PHE A 1 88 ? -5.926 3.624 6.524 1.00 98.50 88 PHE A N 1
ATOM 661 C CA . PHE A 1 88 ? -4.709 3.954 5.785 1.00 98.50 88 PHE A CA 1
ATOM 662 C C . PHE A 1 88 ? -4.993 4.801 4.543 1.00 98.50 88 PHE A C 1
ATOM 664 O O . PHE A 1 88 ? -4.344 5.820 4.325 1.00 98.50 88 PHE A O 1
ATOM 671 N N . ARG A 1 89 ? -6.031 4.465 3.762 1.00 98.50 89 ARG A N 1
ATOM 672 C CA . ARG A 1 89 ? -6.470 5.321 2.647 1.00 98.50 89 ARG A CA 1
ATOM 673 C C . ARG A 1 89 ? -6.800 6.740 3.117 1.00 98.50 89 ARG A C 1
ATOM 675 O O . ARG A 1 89 ? -6.451 7.691 2.426 1.00 98.50 89 ARG A O 1
ATOM 682 N N . GLN A 1 90 ? -7.490 6.886 4.247 1.00 98.50 90 GLN A N 1
ATOM 683 C CA . GLN A 1 90 ? -7.830 8.198 4.797 1.00 98.50 90 GLN A CA 1
ATOM 684 C C . GLN A 1 90 ? -6.587 8.984 5.220 1.00 98.50 90 GLN A C 1
ATOM 686 O O . GLN A 1 90 ? -6.546 10.189 5.001 1.00 98.50 90 GLN A O 1
ATOM 691 N N . GLU A 1 91 ? -5.563 8.330 5.768 1.00 98.31 91 GLU A N 1
ATOM 692 C CA . GLU A 1 91 ? -4.289 8.990 6.065 1.00 98.31 91 GLU A CA 1
ATOM 693 C C . GLU A 1 91 ? -3.601 9.502 4.795 1.00 98.31 91 GLU A C 1
ATOM 695 O O . GLU A 1 91 ? -3.206 10.662 4.750 1.00 98.31 91 GLU A O 1
ATOM 700 N N . LEU A 1 92 ? -3.559 8.696 3.730 1.00 98.25 92 LEU A N 1
ATOM 701 C CA . LEU A 1 92 ? -2.980 9.119 2.450 1.00 98.25 92 LEU A CA 1
ATOM 702 C C . LEU A 1 92 ? -3.733 10.301 1.815 1.00 98.25 92 LEU A C 1
ATOM 704 O O . LEU A 1 92 ? -3.127 11.155 1.173 1.00 98.25 92 LEU A O 1
ATOM 708 N N . VAL A 1 93 ? -5.059 10.356 1.980 1.00 98.31 93 VAL A N 1
ATOM 709 C CA . VAL A 1 93 ? -5.867 11.507 1.541 1.00 98.31 93 VAL A CA 1
ATOM 710 C C . VAL A 1 93 ? -5.539 12.744 2.377 1.00 98.31 93 VAL A C 1
ATOM 712 O O . VAL A 1 93 ? -5.369 13.822 1.820 1.00 98.31 93 VAL A O 1
ATOM 715 N N . LYS A 1 94 ? -5.414 12.596 3.701 1.00 98.12 94 LYS A N 1
ATOM 716 C CA . LYS A 1 94 ? -5.049 13.695 4.610 1.00 98.12 94 LYS A CA 1
ATOM 717 C C . LYS A 1 94 ? -3.627 14.206 4.383 1.00 98.12 94 LYS A C 1
ATOM 719 O O . LYS A 1 94 ? -3.369 15.372 4.642 1.00 98.12 94 LYS A O 1
ATOM 724 N N . SER A 1 95 ? -2.727 13.355 3.890 1.00 96.44 95 SER A N 1
ATOM 725 C CA . SER A 1 95 ? -1.379 13.740 3.469 1.00 96.44 95 SER A CA 1
ATOM 726 C C . SER A 1 95 ? -1.326 14.294 2.038 1.00 96.44 95 SER A C 1
ATOM 728 O O . SER A 1 95 ? -0.239 14.389 1.476 1.00 96.44 95 SER A O 1
ATOM 730 N N . GLU A 1 96 ? -2.480 14.558 1.415 1.00 97.38 96 GLU A N 1
ATOM 731 C CA . GLU A 1 96 ? -2.613 15.112 0.060 1.00 97.38 96 GLU A CA 1
ATOM 732 C C . GLU A 1 96 ? -1.899 14.294 -1.033 1.00 97.38 96 GLU A C 1
ATOM 734 O O . GLU A 1 96 ? -1.460 14.819 -2.057 1.00 97.38 96 GLU A O 1
ATOM 739 N N . ALA A 1 97 ? -1.791 12.972 -0.854 1.00 96.88 97 ALA A N 1
ATOM 740 C CA . ALA A 1 97 ? -1.220 12.114 -1.884 1.00 96.88 97 ALA A CA 1
ATOM 741 C C . ALA A 1 97 ? -2.104 12.114 -3.145 1.00 96.88 97 ALA A C 1
ATOM 743 O O . ALA A 1 97 ? -3.328 11.983 -3.073 1.00 96.88 97 ALA A O 1
ATOM 744 N N . ALA A 1 98 ? -1.482 12.181 -4.325 1.00 97.56 98 ALA A N 1
ATOM 745 C CA . ALA A 1 98 ? -2.205 12.122 -5.593 1.00 97.56 98 ALA A CA 1
ATOM 746 C C . ALA A 1 98 ? -3.037 10.830 -5.723 1.00 97.56 98 ALA A C 1
ATOM 748 O O . ALA A 1 98 ? -2.596 9.747 -5.330 1.00 97.56 98 ALA A O 1
ATOM 749 N N . HIS A 1 99 ? -4.217 10.909 -6.348 1.00 96.25 99 HIS A N 1
ATOM 750 C CA . HIS A 1 99 ? -5.129 9.764 -6.494 1.00 96.25 99 HIS A CA 1
ATOM 751 C C . HIS A 1 99 ? -4.483 8.529 -7.144 1.00 96.25 99 HIS A C 1
ATOM 753 O O . HIS A 1 99 ? -4.747 7.400 -6.719 1.00 96.25 99 HIS A O 1
ATOM 759 N N . ALA A 1 100 ? -3.614 8.732 -8.140 1.00 95.94 100 ALA A N 1
ATOM 760 C CA . ALA A 1 100 ? -2.860 7.653 -8.776 1.00 95.94 100 ALA A CA 1
ATOM 761 C C . ALA A 1 100 ? -1.907 6.968 -7.780 1.00 95.94 100 ALA A C 1
ATOM 763 O O . ALA A 1 100 ? -1.885 5.742 -7.683 1.00 95.94 100 ALA A O 1
ATOM 764 N N . THR A 1 101 ? -1.198 7.754 -6.966 1.00 95.62 101 THR A N 1
ATOM 765 C CA . THR A 1 101 ? -0.303 7.260 -5.912 1.00 95.62 101 THR A CA 1
ATOM 766 C C . THR A 1 101 ? -1.062 6.470 -4.851 1.00 95.62 101 THR A C 1
ATOM 768 O O . THR A 1 101 ? -0.624 5.386 -4.467 1.00 95.62 101 THR A O 1
ATOM 771 N N . ILE A 1 102 ? -2.220 6.967 -4.402 1.00 97.75 102 ILE A N 1
ATOM 772 C CA . ILE A 1 102 ? -3.083 6.248 -3.452 1.00 97.75 102 ILE A CA 1
ATOM 773 C C . ILE A 1 102 ? -3.511 4.904 -4.046 1.00 97.75 102 ILE A C 1
ATOM 775 O O . ILE A 1 102 ? -3.399 3.872 -3.388 1.00 97.75 102 ILE A O 1
ATOM 779 N N . SER A 1 103 ? -3.965 4.903 -5.300 1.00 96.38 103 SER A N 1
ATOM 780 C CA . SER A 1 103 ? -4.416 3.688 -5.988 1.00 96.38 103 SER A CA 1
ATOM 781 C C . SER A 1 103 ? -3.294 2.658 -6.115 1.00 96.38 103 SER A C 1
ATOM 783 O O . SER A 1 103 ? -3.514 1.477 -5.841 1.00 96.38 103 SER A O 1
ATOM 785 N N . LEU A 1 104 ? -2.079 3.099 -6.454 1.00 93.62 104 LEU A N 1
ATOM 786 C CA . LEU A 1 104 ? -0.914 2.225 -6.547 1.00 93.62 104 LEU A CA 1
ATOM 787 C C . LEU A 1 104 ? -0.530 1.644 -5.180 1.00 93.62 104 LEU A C 1
ATOM 789 O O . LEU A 1 104 ? -0.360 0.435 -5.070 1.00 93.62 104 LEU A O 1
ATOM 793 N N . LYS A 1 105 ? -0.479 2.461 -4.119 1.00 96.50 105 LYS A N 1
ATOM 794 C CA . LYS A 1 105 ? -0.201 1.979 -2.753 1.00 96.50 105 LYS A CA 1
ATOM 795 C C . LYS A 1 105 ? -1.228 0.945 -2.285 1.00 96.50 105 LYS A C 1
ATOM 797 O O . LYS A 1 105 ? -0.849 -0.102 -1.771 1.00 96.50 105 LYS A O 1
ATOM 802 N N . LEU A 1 106 ? -2.522 1.197 -2.500 1.00 97.00 106 LEU A N 1
ATOM 803 C CA . LEU A 1 106 ? -3.576 0.240 -2.141 1.00 97.00 106 LEU A CA 1
ATOM 804 C C . LEU A 1 106 ? -3.506 -1.046 -2.976 1.00 97.00 106 LEU A C 1
ATOM 806 O O . LEU A 1 106 ? -3.782 -2.126 -2.457 1.00 97.00 106 LEU A O 1
ATOM 810 N N . THR A 1 107 ? -3.100 -0.949 -4.244 1.00 93.06 107 THR A N 1
ATOM 811 C CA . THR A 1 107 ? -2.868 -2.119 -5.103 1.00 93.06 107 THR A CA 1
ATOM 812 C C . THR A 1 107 ? -1.712 -2.964 -4.578 1.00 93.06 107 THR A C 1
ATOM 814 O O . THR A 1 107 ? -1.861 -4.178 -4.467 1.00 93.06 107 THR A O 1
ATOM 817 N N . THR A 1 108 ? -0.598 -2.339 -4.183 1.00 94.19 108 THR A N 1
ATOM 818 C CA . THR A 1 108 ? 0.530 -3.030 -3.544 1.00 94.19 108 THR A CA 1
ATOM 819 C C . THR A 1 108 ? 0.081 -3.793 -2.295 1.00 94.19 108 THR A C 1
ATOM 821 O O . THR A 1 108 ? 0.378 -4.978 -2.172 1.00 94.19 108 THR A O 1
ATOM 824 N N . VAL A 1 109 ? -0.683 -3.154 -1.398 1.00 94.88 109 VAL A N 1
ATOM 825 C CA . VAL A 1 109 ? -1.180 -3.805 -0.170 1.00 94.88 109 VAL A CA 1
ATOM 826 C C . VAL A 1 109 ? -2.101 -4.983 -0.491 1.00 94.88 109 VAL A C 1
ATOM 828 O O . VAL A 1 109 ? -1.968 -6.048 0.104 1.00 94.88 109 VAL A O 1
ATOM 831 N N . ARG A 1 110 ? -3.005 -4.832 -1.466 1.00 92.12 110 ARG A N 1
ATOM 832 C CA . ARG A 1 110 ? -3.856 -5.937 -1.922 1.00 92.12 110 ARG A CA 1
ATOM 833 C C . ARG A 1 110 ? -3.026 -7.114 -2.433 1.00 92.12 110 ARG A C 1
ATOM 835 O O . ARG A 1 110 ? -3.273 -8.238 -2.022 1.00 92.12 110 ARG A O 1
ATOM 842 N N . ARG A 1 111 ? -2.049 -6.859 -3.306 1.00 88.00 111 ARG A N 1
ATOM 843 C CA . ARG A 1 111 ? -1.198 -7.906 -3.893 1.00 88.00 111 ARG A CA 1
ATOM 844 C C . ARG A 1 111 ? -0.368 -8.637 -2.849 1.00 88.00 111 ARG A C 1
ATOM 846 O O . ARG A 1 111 ? -0.231 -9.849 -2.934 1.00 88.00 111 ARG A O 1
ATOM 853 N N . PHE A 1 112 ? 0.112 -7.915 -1.844 1.00 89.94 112 PHE A N 1
ATOM 854 C CA . PHE A 1 112 ? 0.764 -8.518 -0.691 1.00 89.94 112 PHE A CA 1
ATOM 855 C C . PHE A 1 112 ? -0.153 -9.532 0.023 1.00 89.94 112 PHE A C 1
ATOM 857 O O . PHE A 1 112 ? 0.264 -10.663 0.262 1.00 89.94 112 PHE A O 1
ATOM 864 N N . TYR A 1 113 ? -1.415 -9.178 0.294 1.00 89.69 113 TYR A N 1
ATOM 865 C CA . TYR A 1 113 ? -2.368 -10.106 0.918 1.00 89.69 113 TYR A CA 1
ATOM 866 C C . TYR A 1 113 ? -2.814 -11.247 -0.003 1.00 89.69 113 TYR A C 1
ATOM 868 O O . TYR A 1 113 ? -2.920 -12.377 0.464 1.00 89.69 113 TYR A O 1
ATOM 876 N N . ASP A 1 114 ? -3.030 -10.986 -1.296 1.00 85.81 114 ASP A N 1
ATOM 877 C CA . ASP A 1 114 ? -3.322 -12.033 -2.288 1.00 85.81 114 ASP A CA 1
ATOM 878 C C . ASP A 1 114 ? -2.182 -13.083 -2.303 1.00 85.81 114 ASP A C 1
ATOM 880 O O . ASP A 1 114 ? -2.423 -14.294 -2.286 1.00 85.81 114 ASP A O 1
ATOM 884 N N . GLY A 1 115 ? -0.927 -12.617 -2.265 1.00 82.12 115 GLY A N 1
ATOM 885 C CA . GLY A 1 115 ? 0.263 -13.464 -2.195 1.00 82.12 115 GLY A CA 1
ATOM 886 C C . GLY A 1 115 ? 0.375 -14.262 -0.893 1.00 82.12 115 GLY A C 1
ATOM 887 O O . GLY A 1 115 ? 0.735 -15.435 -0.935 1.00 82.12 115 GLY A O 1
ATOM 888 N N . ALA A 1 116 ? 0.012 -13.665 0.244 1.00 82.44 116 ALA A N 1
ATOM 889 C CA . ALA A 1 116 ? 0.004 -14.352 1.535 1.00 82.44 116 ALA A CA 1
ATOM 890 C C . ALA A 1 116 ? -1.095 -15.430 1.626 1.00 82.44 116 ALA A C 1
ATOM 892 O O . ALA A 1 116 ? -0.837 -16.522 2.120 1.00 82.44 116 ALA A O 1
ATOM 893 N N . VAL A 1 117 ? -2.305 -15.154 1.120 1.00 79.12 117 VAL A N 1
ATOM 894 C CA . VAL A 1 117 ? -3.449 -16.090 1.164 1.00 79.12 117 VAL A CA 1
ATOM 895 C C . VAL A 1 117 ? -3.262 -17.284 0.231 1.00 79.12 117 VAL A C 1
ATOM 897 O O . VAL A 1 117 ? -3.685 -18.385 0.553 1.00 79.12 117 VAL A O 1
ATOM 900 N N . SER A 1 118 ? -2.644 -17.096 -0.936 1.00 68.69 118 SER A N 1
ATOM 901 C CA . SER A 1 118 ? -2.442 -18.193 -1.897 1.00 68.69 118 SER A CA 1
ATOM 902 C C . SER A 1 118 ? -1.426 -19.250 -1.443 1.00 68.69 118 SER A C 1
ATOM 904 O O . SER A 1 118 ? -1.331 -20.305 -2.071 1.00 68.69 118 SER A O 1
ATOM 906 N N . ARG A 1 119 ? -0.646 -18.967 -0.394 1.00 64.19 119 ARG A N 1
ATOM 907 C CA . ARG A 1 119 ? 0.517 -19.767 0.020 1.00 64.19 119 ARG A CA 1
ATOM 908 C C . ARG A 1 119 ? 0.539 -20.126 1.512 1.00 64.19 119 ARG A C 1
ATOM 910 O O . ARG A 1 119 ? 1.479 -20.798 1.932 1.00 64.19 119 ARG A O 1
ATOM 917 N N . GLY A 1 120 ? -0.460 -19.692 2.285 1.00 52.78 120 GLY A N 1
ATOM 918 C CA . GLY A 1 120 ? -0.687 -20.069 3.689 1.00 52.78 120 GLY A CA 1
ATOM 919 C C . GLY A 1 120 ? -1.910 -20.959 3.837 1.00 52.78 120 GLY A C 1
ATOM 920 O O . GLY A 1 120 ? -1.898 -21.791 4.768 1.00 52.78 120 GLY A O 1
#

Radius of gyration: 27.13 Å; chains: 1; bounding box: 75×42×80 Å

pLDDT: mean 78.34, std 21.05, range [34.25, 98.5]

Foldseek 3Di:
DDDDDDDDDDDDDDPDDDDDDDDDDDPVVVVVVLLVLLLVLCCCPPPVNNQDPVNSVLLSVLVVVLVVLCVVVVHDLVPDDPVSLVVVLVVCVVVVPDPVSSVSSSVSSVSSVVSVVVPD

Secondary structure (DSSP, 8-state):
----------------PPP-------THHHHHHHHHHHHHHHHHHSGGG---HHHHHHHHHHHHHHHHHHHHTT--GGG--HHHHHHHHHHHHHTT--HHHHHHHHHHHHHHHHHHHTT-